Protein AF-A0A258LDQ3-F1 (afdb_monomer_lite)

Foldseek 3Di:
DDDQPDDDFDDDPDDDDDDDDDDPPHDDPVSDDADDLVVVCVVCVVCNVVSVVGHDD

Structure (mmCIF, N/CA/C/O backbone):
data_AF-A0A258LDQ3-F1
#
_entry.id   AF-A0A258LDQ3-F1
#
loop_
_atom_site.group_PDB
_atom_site.id
_atom_site.type_symbol
_atom_site.label_atom_id
_atom_site.label_alt_id
_atom_site.label_comp_id
_atom_site.label_asym_id
_atom_site.label_entity_id
_atom_site.label_seq_id
_atom_site.pdbx_PDB_ins_code
_atom_site.Cartn_x
_atom_site.Cartn_y
_atom_site.Cartn_z
_atom_site.occupancy
_atom_site.B_iso_or_equiv
_atom_site.auth_seq_id
_atom_site.auth_comp_id
_atom_site.auth_asym_id
_atom_site.auth_atom_id
_atom_site.pdbx_PDB_model_num
ATOM 1 N N . MET A 1 1 ? 9.203 -8.312 1.203 1.00 90.25 1 MET A N 1
ATOM 2 C CA . MET A 1 1 ? 9.110 -8.165 -0.265 1.00 90.25 1 MET A CA 1
ATOM 3 C C . MET A 1 1 ? 7.654 -8.371 -0.635 1.00 90.25 1 MET A C 1
ATOM 5 O O . MET A 1 1 ? 7.082 -9.337 -0.148 1.00 90.25 1 MET A O 1
ATOM 9 N N . VAL A 1 2 ? 7.057 -7.466 -1.408 1.00 96.12 2 VAL A N 1
ATOM 10 C CA . VAL A 1 2 ? 5.688 -7.628 -1.924 1.00 96.12 2 VAL A CA 1
ATOM 11 C C . VAL A 1 2 ? 5.799 -8.203 -3.343 1.00 96.12 2 VAL A C 1
ATOM 13 O O . VAL A 1 2 ? 6.538 -7.620 -4.138 1.00 96.12 2 VAL A O 1
ATOM 16 N N . PRO A 1 3 ? 5.167 -9.350 -3.660 1.00 96.88 3 PRO A N 1
ATOM 17 C CA . PRO A 1 3 ? 5.205 -9.920 -5.0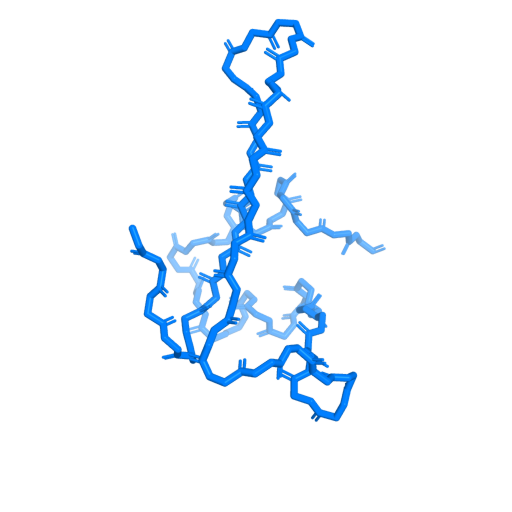07 1.00 96.88 3 PRO A CA 1
ATOM 18 C C . PRO A 1 3 ? 4.536 -9.010 -6.046 1.00 96.88 3 PRO A C 1
ATOM 20 O O . PRO A 1 3 ? 3.565 -8.321 -5.735 1.00 96.88 3 PRO A O 1
ATOM 23 N N . ALA A 1 4 ? 5.016 -9.048 -7.292 1.00 96.19 4 ALA A N 1
ATOM 24 C CA . ALA A 1 4 ? 4.343 -8.376 -8.403 1.00 96.19 4 ALA A CA 1
ATOM 25 C C . ALA A 1 4 ? 2.914 -8.920 -8.583 1.00 96.19 4 ALA A C 1
ATOM 27 O O . ALA A 1 4 ? 2.691 -10.126 -8.472 1.00 96.19 4 ALA A O 1
ATOM 28 N N . GLY A 1 5 ? 1.959 -8.026 -8.851 1.00 95.44 5 GLY A N 1
ATOM 29 C CA . GLY A 1 5 ? 0.539 -8.362 -9.007 1.00 95.44 5 GLY A CA 1
ATOM 30 C C . GLY A 1 5 ? -0.236 -8.549 -7.696 1.00 95.44 5 GLY A C 1
ATOM 31 O O . GLY A 1 5 ? -1.430 -8.823 -7.742 1.00 95.44 5 GLY A O 1
ATOM 32 N N . ALA A 1 6 ? 0.402 -8.403 -6.530 1.00 96.56 6 ALA A N 1
ATOM 33 C CA . ALA A 1 6 ? -0.304 -8.435 -5.254 1.00 96.56 6 ALA A CA 1
ATOM 34 C C . ALA A 1 6 ? -0.884 -7.056 -4.905 1.00 96.56 6 ALA A C 1
ATOM 36 O O . ALA A 1 6 ? -0.159 -6.058 -4.894 1.00 96.56 6 ALA A O 1
ATOM 37 N N . TRP A 1 7 ? -2.161 -7.013 -4.520 1.00 97.38 7 TRP A N 1
ATOM 38 C CA . TRP A 1 7 ? -2.717 -5.852 -3.829 1.00 97.38 7 TRP A CA 1
ATOM 39 C C . TRP A 1 7 ? -2.022 -5.662 -2.481 1.00 97.38 7 TRP A C 1
ATOM 41 O O . TRP A 1 7 ? -1.888 -6.606 -1.700 1.00 97.38 7 TRP A O 1
ATOM 51 N N . PHE A 1 8 ? -1.585 -4.437 -2.189 1.00 97.19 8 PHE A N 1
ATOM 52 C CA . PHE A 1 8 ? -0.960 -4.115 -0.912 1.00 97.19 8 PHE A CA 1
ATOM 53 C C . PHE A 1 8 ? -1.322 -2.709 -0.437 1.00 97.19 8 PHE A C 1
ATOM 55 O O . PHE A 1 8 ? -1.584 -1.801 -1.222 1.00 97.19 8 PHE A O 1
ATOM 62 N N . ALA A 1 9 ? -1.307 -2.546 0.881 1.00 96.94 9 ALA A N 1
ATOM 63 C CA . ALA A 1 9 ? -1.431 -1.276 1.576 1.00 96.94 9 ALA A CA 1
ATOM 64 C C . ALA A 1 9 ? -0.520 -1.311 2.810 1.00 96.94 9 ALA A C 1
ATOM 66 O O . ALA A 1 9 ? -0.130 -2.385 3.275 1.00 96.94 9 ALA A O 1
ATOM 67 N N . SER A 1 10 ? -0.163 -0.145 3.339 1.00 96.25 10 SER A N 1
ATOM 68 C CA . SER A 1 10 ? 0.699 -0.030 4.516 1.00 96.25 10 SER A CA 1
ATOM 69 C C . SER A 1 10 ? 0.178 1.033 5.469 1.00 96.25 10 SER A C 1
ATOM 71 O O . SER A 1 10 ? -0.247 2.099 5.029 1.00 96.25 10 SER A O 1
ATOM 73 N N . GLU A 1 11 ? 0.298 0.774 6.766 1.00 95.94 11 GLU A N 1
ATOM 74 C CA . GLU A 1 11 ? 0.013 1.730 7.832 1.00 95.94 11 GLU A CA 1
ATOM 75 C C . GLU A 1 11 ? 1.128 1.699 8.883 1.00 95.94 11 GLU A C 1
ATOM 77 O O . GLU A 1 11 ? 1.846 0.707 9.018 1.00 95.94 11 GLU A O 1
ATOM 82 N N . THR A 1 12 ? 1.288 2.797 9.618 1.00 96.94 12 THR A N 1
ATOM 83 C CA . THR A 1 12 ? 2.216 2.859 10.753 1.00 96.94 12 THR A CA 1
ATOM 84 C C . THR A 1 12 ? 1.612 2.152 11.968 1.00 96.94 12 THR A C 1
ATOM 86 O O . THR A 1 12 ? 0.417 2.266 12.223 1.00 96.94 12 THR A O 1
ATOM 89 N N . SER A 1 13 ? 2.434 1.452 12.755 1.00 94.00 13 SER A N 1
ATOM 90 C CA . SER A 1 13 ? 2.013 0.886 14.048 1.00 94.00 13 SER A CA 1
ATOM 91 C C . SER A 1 13 ? 2.160 1.868 15.221 1.00 94.00 13 SER A C 1
ATOM 93 O O . SER A 1 13 ? 1.784 1.543 16.344 1.00 94.00 13 SER A O 1
ATOM 95 N N . GLY A 1 14 ? 2.754 3.041 14.986 1.00 94.81 14 GLY A N 1
ATOM 96 C CA . GLY A 1 14 ? 2.978 4.104 15.972 1.00 94.81 14 GLY A CA 1
ATOM 97 C C . GLY A 1 14 ? 2.850 5.485 15.329 1.00 94.81 14 GLY A C 1
ATOM 98 O O . GLY A 1 14 ? 2.190 5.622 14.303 1.00 94.81 14 GLY A O 1
ATOM 99 N N . GLU A 1 15 ? 3.502 6.509 15.880 1.00 97.31 15 GLU A N 1
ATOM 100 C CA . GLU A 1 15 ? 3.355 7.880 15.360 1.00 97.31 15 GLU A CA 1
ATOM 101 C C . GLU A 1 15 ? 3.905 8.065 13.938 1.00 97.31 15 GLU A C 1
ATOM 103 O O . GLU A 1 15 ? 3.310 8.790 13.144 1.00 97.31 15 GLU A O 1
ATOM 108 N N . TYR A 1 16 ? 5.014 7.404 13.586 1.00 97.19 16 TYR A N 1
ATOM 109 C CA . TYR A 1 16 ? 5.589 7.491 12.243 1.00 97.19 16 TYR A CA 1
ATOM 110 C C . TYR A 1 16 ? 6.351 6.226 11.840 1.00 97.19 16 TYR A C 1
ATOM 112 O O . TYR A 1 16 ? 6.809 5.449 12.677 1.00 97.19 16 TYR A O 1
ATOM 120 N N . SER A 1 17 ? 6.517 6.050 10.529 1.00 97.44 17 SER A N 1
ATOM 121 C CA . SER A 1 17 ? 7.395 5.048 9.919 1.00 97.44 17 SER A CA 1
ATOM 122 C C . SER A 1 17 ? 8.186 5.700 8.785 1.00 97.44 17 SER A C 1
ATOM 124 O O . SER A 1 17 ? 7.593 6.297 7.889 1.00 97.44 17 SER A O 1
ATOM 126 N N . TYR A 1 18 ? 9.519 5.603 8.819 1.00 97.25 18 TYR A N 1
ATOM 127 C CA . TYR A 1 18 ? 10.393 6.050 7.729 1.00 97.25 18 TYR A CA 1
ATOM 128 C C . TYR A 1 18 ? 10.881 4.836 6.943 1.00 97.25 18 TYR A C 1
ATOM 130 O O . TYR A 1 18 ? 11.517 3.945 7.508 1.00 97.25 18 TYR A O 1
ATOM 138 N N . VAL A 1 19 ? 10.553 4.783 5.653 1.00 96.88 19 VAL A N 1
ATOM 139 C CA . VAL A 1 19 ? 10.783 3.604 4.811 1.00 96.88 19 VAL A CA 1
ATOM 140 C C . VAL A 1 19 ? 11.342 3.996 3.449 1.00 96.88 19 VAL A C 1
ATOM 142 O O . VAL A 1 19 ? 11.083 5.086 2.944 1.00 96.88 19 VAL A O 1
ATOM 145 N N . GLY A 1 20 ? 12.090 3.074 2.847 1.00 97.25 20 GLY A N 1
ATOM 146 C CA . GLY A 1 20 ? 12.464 3.123 1.438 1.00 97.25 20 GLY A CA 1
ATOM 147 C C . GLY A 1 20 ? 11.825 1.957 0.691 1.00 97.25 20 GLY A C 1
ATOM 148 O O . GLY A 1 20 ? 11.915 0.815 1.140 1.00 97.25 20 GLY A O 1
ATOM 149 N N . CYS A 1 21 ? 11.209 2.239 -0.456 1.00 96.25 21 CYS A N 1
ATOM 150 C CA . CYS A 1 21 ? 10.636 1.230 -1.343 1.00 96.25 21 CYS A CA 1
ATOM 151 C C . CYS A 1 21 ? 11.421 1.220 -2.656 1.00 96.25 21 CYS A C 1
ATOM 153 O O . CYS A 1 21 ? 11.561 2.254 -3.303 1.00 96.25 21 CYS A O 1
ATOM 155 N N . THR A 1 22 ? 11.950 0.059 -3.038 1.00 97.19 22 THR A N 1
ATOM 156 C CA . THR A 1 22 ? 12.635 -0.142 -4.324 1.00 97.19 22 THR A CA 1
ATOM 157 C C . THR A 1 22 ? 11.816 -1.101 -5.170 1.00 97.19 22 THR A C 1
ATOM 159 O O . THR A 1 22 ? 11.383 -2.140 -4.673 1.00 97.19 22 THR A O 1
ATOM 162 N N . VAL A 1 23 ? 11.623 -0.752 -6.438 1.00 96.94 23 VAL A N 1
ATOM 163 C CA . VAL A 1 23 ? 10.897 -1.559 -7.423 1.00 96.94 23 VAL A CA 1
ATOM 164 C C . VAL A 1 23 ? 11.866 -1.921 -8.549 1.00 96.94 23 VAL A C 1
ATOM 166 O O . VAL A 1 23 ? 12.673 -1.086 -8.961 1.00 96.94 23 VAL A O 1
ATOM 169 N N . ALA A 1 24 ? 11.827 -3.178 -8.992 1.00 95.62 24 ALA A N 1
ATOM 170 C CA . ALA A 1 24 ? 12.628 -3.691 -10.100 1.00 95.62 24 ALA A CA 1
ATOM 171 C C . ALA A 1 24 ? 11.770 -4.661 -10.940 1.00 95.62 24 ALA A C 1
ATOM 173 O O . ALA A 1 24 ? 11.286 -5.643 -10.366 1.00 95.62 24 ALA A O 1
ATOM 174 N N . PRO A 1 25 ? 11.597 -4.447 -12.263 1.00 94.25 25 PRO A N 1
ATOM 175 C CA . PRO A 1 25 ? 12.059 -3.312 -13.083 1.00 94.25 25 PRO A CA 1
ATOM 176 C C . PRO A 1 25 ? 11.604 -1.939 -12.565 1.00 94.25 25 PRO A C 1
ATOM 178 O O . PRO A 1 25 ? 10.780 -1.865 -11.659 1.00 94.25 25 PRO A O 1
ATOM 181 N N . GLY A 1 26 ? 12.212 -0.860 -13.067 1.00 95.69 26 GLY A N 1
ATOM 182 C CA . GLY A 1 26 ? 11.928 0.495 -12.582 1.00 95.69 26 GLY A CA 1
ATOM 183 C C . GLY A 1 26 ? 10.434 0.827 -12.636 1.00 95.69 26 GLY A C 1
ATOM 184 O O . GLY A 1 26 ? 9.732 0.358 -13.523 1.00 95.69 26 GLY A O 1
ATOM 185 N N . PHE A 1 27 ? 9.963 1.623 -11.678 1.00 95.56 27 PHE A N 1
ATOM 186 C CA . PHE A 1 27 ? 8.564 2.042 -11.606 1.00 95.56 27 PHE A CA 1
ATOM 187 C C . PHE A 1 27 ? 8.147 2.846 -12.848 1.00 95.56 27 PHE A C 1
ATOM 189 O O . PHE A 1 27 ? 8.816 3.823 -13.192 1.00 95.56 27 PHE A O 1
ATOM 196 N N . ASP A 1 28 ? 7.009 2.480 -13.439 1.00 96.56 28 ASP A N 1
ATOM 197 C CA . ASP A 1 28 ? 6.300 3.248 -14.464 1.00 96.56 28 ASP A CA 1
ATOM 198 C C . ASP A 1 28 ? 4.827 3.420 -14.054 1.00 96.56 28 ASP A C 1
ATOM 200 O O . ASP A 1 28 ? 4.224 2.535 -13.444 1.00 96.56 28 ASP A O 1
ATOM 204 N N . PHE A 1 29 ? 4.228 4.563 -14.391 1.00 95.00 29 PHE A N 1
ATOM 205 C CA . PHE A 1 29 ? 2.805 4.805 -14.157 1.00 95.00 29 PHE A CA 1
ATOM 206 C C . PHE A 1 29 ? 1.909 3.900 -15.002 1.00 95.00 29 PHE A C 1
ATOM 208 O O . PHE A 1 29 ? 0.774 3.658 -14.600 1.00 95.00 29 PHE A O 1
ATOM 215 N N . THR A 1 30 ? 2.392 3.391 -16.140 1.00 96.38 30 THR A N 1
ATOM 216 C CA . THR A 1 30 ? 1.653 2.394 -16.930 1.00 96.38 30 THR A CA 1
ATOM 217 C C . THR A 1 30 ? 1.419 1.096 -16.169 1.00 96.38 30 THR A C 1
ATOM 219 O O . THR A 1 30 ? 0.462 0.388 -16.467 1.00 96.38 30 THR A O 1
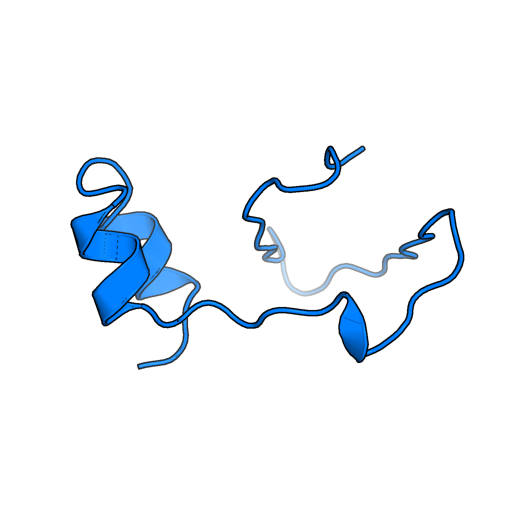ATOM 222 N N . ASP A 1 31 ? 2.267 0.815 -15.179 1.00 94.56 31 ASP A N 1
ATOM 223 C CA . ASP A 1 31 ? 2.241 -0.408 -14.379 1.00 94.56 31 ASP A CA 1
ATOM 224 C C . ASP A 1 31 ? 1.598 -0.171 -12.999 1.00 94.56 31 ASP A C 1
ATOM 226 O O . ASP A 1 31 ? 1.489 -1.092 -12.187 1.00 94.56 31 ASP A O 1
ATOM 230 N N . PHE A 1 32 ? 1.187 1.070 -12.708 1.00 96.19 32 PHE A N 1
ATOM 231 C CA . PHE A 1 32 ? 0.575 1.454 -11.443 1.00 96.19 32 PHE A CA 1
ATOM 232 C C . PHE A 1 32 ? -0.950 1.444 -11.530 1.00 96.19 32 PHE A C 1
ATOM 234 O O . PHE A 1 32 ? -1.557 2.171 -12.316 1.00 96.19 32 PHE A O 1
ATOM 241 N N . GLU A 1 33 ? -1.570 0.700 -10.621 1.00 96.31 33 GLU A N 1
ATOM 242 C CA . GLU A 1 33 ? -3.015 0.675 -10.444 1.00 96.31 33 GLU A CA 1
ATOM 243 C C . GLU A 1 33 ? -3.382 1.064 -9.009 1.00 96.31 33 GLU A C 1
ATOM 245 O O . GLU A 1 33 ? -2.850 0.520 -8.038 1.00 96.31 33 GLU A O 1
ATOM 250 N N . LEU A 1 34 ? -4.315 2.010 -8.865 1.00 95.88 34 LEU A N 1
ATOM 251 C CA . LEU A 1 34 ? -4.895 2.357 -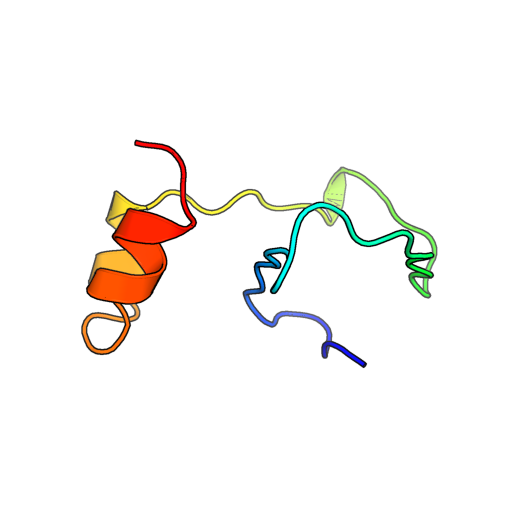7.572 1.00 95.88 34 LEU A CA 1
ATOM 252 C C . LEU A 1 34 ? -6.242 1.651 -7.414 1.00 95.88 34 LEU A C 1
ATOM 254 O O . LEU A 1 34 ? -7.178 1.921 -8.167 1.00 95.88 34 LEU A O 1
ATOM 258 N N . ALA A 1 35 ? -6.341 0.794 -6.399 1.00 95.44 35 ALA A N 1
ATOM 259 C CA . ALA A 1 35 ? -7.550 0.032 -6.123 1.00 95.44 35 ALA A CA 1
ATOM 260 C C . ALA A 1 35 ? -8.774 0.932 -5.894 1.00 95.44 35 ALA A C 1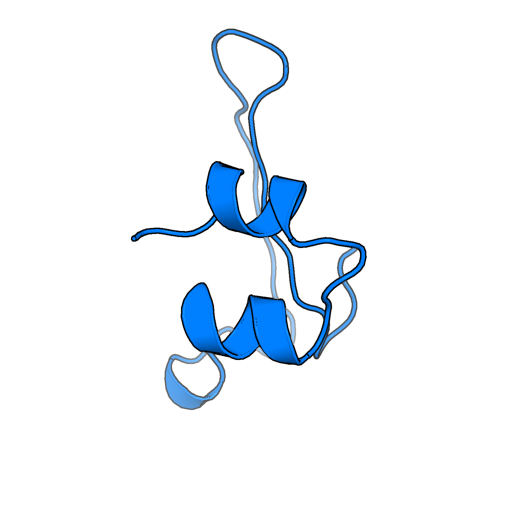
ATOM 262 O O . ALA A 1 35 ? -8.718 1.927 -5.163 1.00 95.44 35 ALA A O 1
ATOM 263 N N . LYS A 1 36 ? -9.919 0.510 -6.434 1.00 95.88 36 LYS A N 1
ATOM 264 C CA . LYS A 1 36 ? -11.232 1.058 -6.082 1.00 95.88 36 LYS A CA 1
ATOM 265 C C . LYS A 1 36 ? -11.881 0.165 -5.034 1.00 95.88 36 LYS A C 1
ATOM 267 O O . LYS A 1 36 ? -12.150 -1.006 -5.296 1.00 95.88 36 LYS A O 1
ATOM 272 N N . ALA A 1 37 ? -12.191 0.729 -3.867 1.00 95.88 37 ALA A N 1
ATOM 273 C CA . ALA A 1 37 ? -12.703 -0.032 -2.726 1.00 95.88 37 ALA A CA 1
ATOM 274 C C . ALA A 1 37 ? -13.958 -0.858 -3.060 1.00 95.88 37 ALA A C 1
ATOM 276 O O . ALA A 1 37 ? -14.093 -1.992 -2.609 1.00 95.88 37 ALA A O 1
ATOM 277 N N . ALA A 1 38 ? -14.875 -0.301 -3.857 1.00 95.50 38 ALA A N 1
ATOM 278 C CA . ALA A 1 38 ? -16.106 -0.987 -4.242 1.00 95.50 38 ALA A CA 1
ATOM 279 C C . ALA A 1 38 ? -15.845 -2.239 -5.095 1.00 95.50 38 ALA A C 1
ATOM 281 O O . ALA A 1 38 ? -16.448 -3.274 -4.835 1.00 95.50 38 ALA A O 1
ATOM 282 N N . GLU A 1 39 ? -14.939 -2.156 -6.073 1.00 96.69 39 GLU A N 1
ATOM 283 C CA . GLU A 1 39 ? -14.594 -3.277 -6.958 1.00 96.69 39 GLU A CA 1
ATOM 284 C C . GLU A 1 39 ? -13.803 -4.342 -6.182 1.00 96.69 39 GLU A C 1
ATOM 286 O O . GLU A 1 39 ? -14.167 -5.516 -6.193 1.00 96.69 39 GLU A O 1
ATOM 291 N N . LEU A 1 40 ? -12.810 -3.920 -5.392 1.00 96.69 40 LEU A N 1
ATOM 292 C CA . LEU A 1 40 ? -11.953 -4.829 -4.629 1.00 96.69 40 LEU A CA 1
ATOM 293 C C . LEU A 1 40 ? -12.722 -5.616 -3.554 1.00 96.69 40 LEU A C 1
ATOM 295 O O . LEU A 1 40 ? -12.424 -6.779 -3.303 1.00 96.69 40 LEU A O 1
ATOM 299 N N . LYS A 1 41 ? -13.749 -5.015 -2.936 1.00 96.69 41 LYS A N 1
ATOM 300 C CA . LYS A 1 41 ? -14.622 -5.707 -1.971 1.00 96.69 41 LYS A CA 1
ATOM 301 C C . LYS A 1 41 ? -15.470 -6.810 -2.594 1.00 96.69 41 LYS A C 1
ATOM 303 O O . LYS A 1 41 ? -15.844 -7.744 -1.890 1.00 96.69 41 LYS A O 1
ATOM 308 N N . LEU A 1 42 ? -15.823 -6.678 -3.873 1.00 96.75 42 LEU A N 1
ATOM 309 C CA . LEU A 1 42 ? -16.565 -7.717 -4.585 1.00 96.75 42 LEU A CA 1
ATOM 310 C C . LEU A 1 42 ? -15.661 -8.913 -4.894 1.00 96.75 42 LEU A C 1
ATOM 312 O O . LEU A 1 42 ? -16.125 -10.048 -4.839 1.00 96.75 42 LEU A O 1
ATOM 316 N N . GLU A 1 43 ? -14.388 -8.654 -5.191 1.00 97.38 43 GLU A N 1
ATOM 317 C CA . GLU A 1 43 ? -13.395 -9.686 -5.497 1.00 97.38 43 GLU A CA 1
ATOM 318 C C . GLU A 1 43 ? -12.857 -10.389 -4.238 1.00 97.38 43 GLU A C 1
ATOM 320 O O . GLU A 1 43 ? -12.686 -11.606 -4.250 1.00 97.38 43 GLU A O 1
ATOM 325 N N . TYR A 1 44 ? -12.674 -9.646 -3.139 1.00 97.00 44 TYR A N 1
ATOM 326 C CA . TYR A 1 44 ? -12.132 -10.140 -1.863 1.00 97.00 44 TYR A CA 1
ATOM 327 C C . TYR A 1 44 ? -13.072 -9.837 -0.681 1.00 97.00 44 TYR A C 1
ATOM 329 O O . TYR A 1 44 ? -12.743 -9.029 0.203 1.00 97.00 44 TYR A O 1
ATOM 337 N N . PRO A 1 45 ? -14.269 -10.451 -0.636 1.00 96.94 45 PRO A N 1
ATOM 338 C CA . PRO A 1 45 ? -15.274 -10.168 0.388 1.00 96.94 45 PRO A CA 1
ATOM 339 C C . PRO A 1 45 ? -14.798 -10.500 1.811 1.00 96.94 45 PRO A C 1
ATOM 341 O O . PRO A 1 45 ? -15.187 -9.826 2.765 1.00 96.94 45 PRO A O 1
ATOM 344 N N . GLU A 1 46 ? -13.917 -11.487 1.976 1.00 97.94 46 GLU A N 1
ATOM 345 C CA . GLU A 1 46 ? -13.307 -11.847 3.260 1.00 97.94 46 GLU A CA 1
ATOM 346 C C . GLU A 1 46 ? -12.416 -10.740 3.840 1.00 97.94 46 GLU A C 1
ATOM 348 O O . GLU A 1 46 ? -12.231 -10.668 5.055 1.00 97.94 46 GLU A O 1
ATOM 353 N N . SER A 1 47 ? -11.902 -9.852 2.984 1.00 97.19 47 SER A N 1
ATOM 354 C CA . SER A 1 47 ? -11.024 -8.744 3.363 1.00 97.19 47 SER A CA 1
ATOM 355 C C . SER A 1 47 ? -1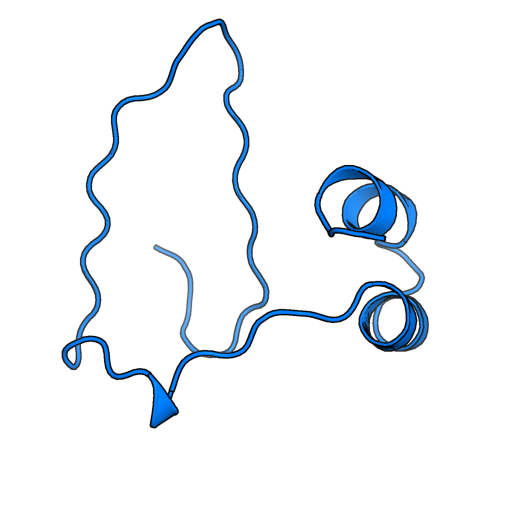1.750 -7.395 3.407 1.00 97.19 47 SER A C 1
ATOM 357 O O . SER A 1 47 ? -11.105 -6.355 3.545 1.00 97.19 47 SER A O 1
ATOM 359 N N . ALA A 1 48 ? -13.087 -7.374 3.319 1.00 96.19 48 ALA A N 1
ATOM 360 C CA . ALA A 1 48 ? -13.861 -6.141 3.160 1.00 96.19 48 ALA A CA 1
ATOM 361 C C . ALA A 1 48 ? -13.602 -5.090 4.252 1.00 96.19 48 ALA A C 1
ATOM 363 O O . ALA A 1 48 ? -13.488 -3.904 3.946 1.00 96.19 48 ALA A O 1
ATOM 364 N N . SER A 1 49 ? -13.442 -5.516 5.508 1.00 96.44 49 SER A N 1
ATOM 365 C CA . SER A 1 49 ? -13.135 -4.618 6.630 1.00 96.44 49 SER A CA 1
ATOM 366 C C . SER A 1 49 ? -11.757 -3.963 6.503 1.00 96.44 49 SER A C 1
ATOM 368 O O . SER A 1 49 ? -11.586 -2.791 6.840 1.00 96.44 49 SER A O 1
ATOM 370 N N . LEU A 1 50 ? -10.767 -4.699 5.990 1.00 96.94 50 LEU A N 1
ATOM 371 C CA . LEU A 1 50 ? -9.431 -4.177 5.726 1.00 96.94 50 LEU A CA 1
ATOM 372 C C . LEU A 1 50 ? -9.464 -3.176 4.566 1.00 96.94 50 LEU A C 1
ATOM 374 O O . LEU A 1 50 ? -8.874 -2.102 4.667 1.00 96.94 50 LEU A O 1
ATOM 378 N N . ILE A 1 51 ? -10.199 -3.509 3.503 1.00 97.50 51 ILE A N 1
ATOM 379 C CA . ILE A 1 51 ? -10.368 -2.660 2.320 1.00 97.50 51 ILE A CA 1
ATOM 380 C C . ILE A 1 51 ? -11.066 -1.348 2.694 1.00 97.50 51 ILE A C 1
ATOM 382 O O . ILE A 1 51 ? -10.604 -0.284 2.306 1.00 97.50 51 ILE A O 1
ATOM 386 N N . GLU A 1 52 ? -12.127 -1.380 3.503 1.00 95.75 52 GLU A N 1
ATOM 387 C CA . GLU A 1 52 ? -12.818 -0.158 3.951 1.00 95.75 52 GLU A CA 1
ATOM 388 C C . GLU A 1 52 ? -11.936 0.775 4.769 1.00 95.75 52 GLU A C 1
ATOM 390 O O . GLU A 1 52 ? -12.097 1.993 4.703 1.00 95.75 52 GLU A O 1
ATOM 395 N N . ARG A 1 53 ? -11.013 0.199 5.538 1.00 95.69 53 ARG A N 1
ATOM 396 C CA . ARG A 1 53 ? -10.115 0.941 6.416 1.00 95.69 53 AR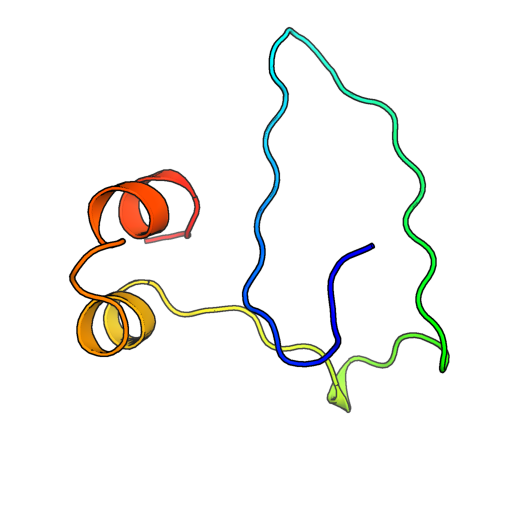G A CA 1
ATOM 397 C C . ARG A 1 53 ? -8.934 1.557 5.668 1.00 95.69 53 ARG A C 1
ATOM 399 O O . ARG A 1 53 ? -8.490 2.636 6.046 1.00 95.69 53 ARG A O 1
ATOM 406 N N . LEU A 1 54 ? -8.409 0.864 4.656 1.00 96.88 54 LEU A N 1
ATOM 407 C CA . LEU A 1 54 ? -7.162 1.234 3.976 1.00 96.88 54 LEU A CA 1
ATOM 408 C C . LEU A 1 54 ? -7.366 1.825 2.574 1.00 96.88 54 LEU A C 1
ATOM 410 O O . LEU A 1 54 ? -6.456 2.475 2.060 1.00 96.88 54 LEU A O 1
ATOM 414 N N . CYS A 1 55 ? -8.531 1.639 1.952 1.00 96.31 55 CYS A N 1
ATOM 415 C CA . CYS A 1 55 ? -8.852 2.253 0.667 1.00 96.31 55 CYS A CA 1
ATOM 416 C C . CYS A 1 55 ? -9.664 3.539 0.839 1.00 96.31 55 CYS A C 1
ATOM 418 O O . CYS A 1 55 ? -10.466 3.698 1.760 1.00 96.31 55 CYS A O 1
ATOM 420 N N . ARG A 1 56 ? -9.478 4.463 -0.107 1.00 88.88 56 ARG A N 1
ATOM 421 C CA . ARG A 1 56 ? -10.280 5.684 -0.194 1.00 88.88 56 ARG A CA 1
ATOM 422 C C . ARG A 1 56 ? -11.708 5.351 -0.650 1.00 88.88 56 ARG A C 1
ATOM 424 O O . ARG A 1 56 ? -11.883 4.502 -1.524 1.00 88.88 56 ARG A O 1
ATOM 431 N N . GLN A 1 57 ? -12.686 6.031 -0.047 1.00 79.50 57 GLN A N 1
ATOM 432 C CA . GLN A 1 57 ? -14.109 5.974 -0.408 1.00 79.50 57 GLN A CA 1
ATOM 433 C C . GLN A 1 57 ? -14.404 6.886 -1.602 1.00 79.50 57 GLN A C 1
ATOM 435 O O . GLN A 1 57 ? -13.836 8.008 -1.633 1.00 79.50 57 GLN A O 1
#

Radius of gyration: 13.28 Å; chains: 1; bounding box: 29×20×33 Å

Sequence (57 aa):
MVPAGAWFASETSGEYSYVGCTVAPGFDFTDFELAKAAELKLEYPESASLIERLCRQ

pLDDT: mean 95.84, std 2.65, range [79.5, 97.94]

Secondary structure (DSSP, 8-state):
-PPTT-------SSS--------SSPP-GGG--PPPHHHHHHH-GGGHHHHHHHS--